Protein AF-A0A2T4WQA1-F1 (afdb_monomer)

Sequence (130 aa):
MDKKKLETLILVVGIVVVGAALALILLGGENPNSPLYTNITFAVGFLFYIIYNMMSTAGLQKEIKDLQNHVTALKEESARQKKEIESKTSELSTAQGEIGRLKQEGQKMLAENKKLSEELQSLKDSLTGK

Mean predicted aligned error: 10.62 Å

Secondary structure (DSSP, 8-state):
--HHHHHHHHHHHHHHHHHHHHHHHHH-TT-TTHHHHHHHHHHHHHHHHHHHHHHHHHHHHHHHHHHHHHHHHHHHHHHHHHHHHHHHHHHHHHHHHHHHHHHHHHHHHHHHHHHHHHHHHHHHHHHHT-

Structure (mmCIF, N/CA/C/O backbone):
data_AF-A0A2T4WQA1-F1
#
_entry.id   AF-A0A2T4WQA1-F1
#
loop_
_atom_site.group_PDB
_atom_site.id
_atom_site.type_symbol
_atom_site.label_atom_id
_atom_site.label_alt_id
_atom_site.label_comp_id
_atom_site.label_asym_id
_atom_site.label_entity_id
_atom_site.label_seq_id
_atom_site.pdbx_PDB_ins_code
_atom_site.Cartn_x
_atom_site.Cartn_y
_atom_site.Cartn_z
_atom_site.occupancy
_atom_site.B_iso_or_equiv
_atom_site.auth_seq_id
_atom_site.auth_comp_id
_atom_site.auth_asym_id
_atom_site.auth_atom_id
_atom_site.pdbx_PDB_model_num
ATOM 1 N N . MET A 1 1 ? 3.593 6.298 -23.464 1.00 56.88 1 MET A N 1
ATOM 2 C CA . MET A 1 1 ? 3.714 5.395 -24.630 1.00 56.88 1 MET A CA 1
ATOM 3 C C . MET A 1 1 ? 3.731 3.978 -24.087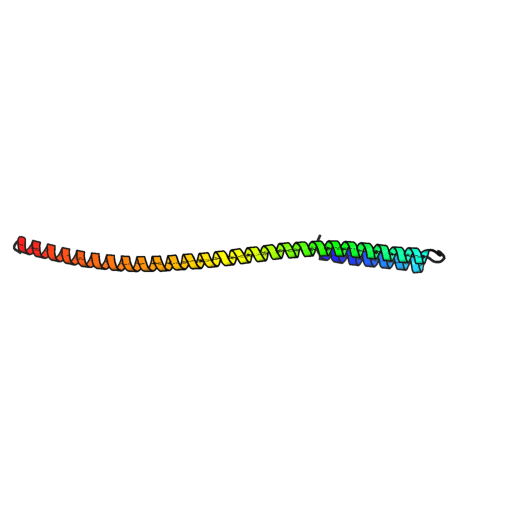 1.00 56.88 1 MET A C 1
ATOM 5 O O . MET A 1 1 ? 4.512 3.725 -23.181 1.00 56.88 1 MET A O 1
ATOM 9 N N . ASP A 1 2 ? 2.829 3.102 -24.533 1.00 71.44 2 ASP A N 1
ATOM 10 C CA . ASP A 1 2 ? 2.694 1.755 -23.956 1.00 71.44 2 ASP A CA 1
ATOM 11 C C . ASP A 1 2 ? 4.010 0.977 -24.071 1.00 71.44 2 ASP A C 1
ATOM 13 O O . ASP A 1 2 ? 4.612 0.957 -25.145 1.00 71.44 2 ASP A O 1
ATOM 17 N N . LYS A 1 3 ? 4.441 0.300 -22.998 1.00 69.75 3 LYS A N 1
ATOM 18 C CA . LYS A 1 3 ? 5.701 -0.470 -22.951 1.00 69.75 3 LYS A CA 1
ATOM 19 C C . LYS A 1 3 ? 5.853 -1.426 -24.146 1.00 69.75 3 LYS A C 1
ATOM 21 O O . LYS A 1 3 ? 6.927 -1.526 -24.725 1.00 69.75 3 LYS A O 1
ATOM 26 N N . LYS A 1 4 ? 4.742 -2.030 -24.585 1.00 77.44 4 LYS A N 1
ATOM 27 C CA . LYS A 1 4 ? 4.675 -2.899 -25.774 1.00 77.44 4 LYS A CA 1
ATOM 28 C C . LYS A 1 4 ? 4.930 -2.160 -27.094 1.00 77.44 4 LYS A C 1
ATOM 30 O O . LYS A 1 4 ? 5.582 -2.698 -27.983 1.00 77.44 4 LYS A O 1
ATOM 35 N N . LYS A 1 5 ? 4.439 -0.923 -27.233 1.00 79.75 5 LYS A N 1
ATOM 36 C CA . LYS A 1 5 ? 4.715 -0.071 -28.405 1.00 79.75 5 LYS A CA 1
ATOM 37 C C . LYS A 1 5 ? 6.182 0.361 -28.428 1.00 79.75 5 LYS A C 1
ATOM 39 O O . LYS A 1 5 ? 6.779 0.406 -29.495 1.00 79.75 5 LYS A O 1
ATOM 44 N N . LEU A 1 6 ? 6.748 0.625 -27.249 1.00 74.56 6 LEU A N 1
ATOM 45 C CA . LEU A 1 6 ? 8.163 0.939 -27.029 1.00 74.56 6 LEU A CA 1
ATOM 46 C C . LEU A 1 6 ? 9.072 -0.216 -27.504 1.00 74.56 6 LEU A C 1
ATOM 48 O O . LEU A 1 6 ? 9.970 -0.022 -28.318 1.00 74.56 6 LEU A O 1
ATOM 52 N N . GLU A 1 7 ? 8.777 -1.433 -27.049 1.00 77.50 7 GLU A N 1
ATOM 53 C CA . GLU A 1 7 ? 9.501 -2.656 -27.416 1.00 77.50 7 GLU A CA 1
ATOM 54 C C . GLU A 1 7 ? 9.404 -2.962 -28.918 1.00 77.50 7 GLU A C 1
ATOM 56 O O . GLU A 1 7 ? 10.412 -3.219 -29.576 1.00 77.50 7 GLU A O 1
ATOM 61 N N . THR A 1 8 ? 8.201 -2.833 -29.487 1.00 86.25 8 THR A N 1
ATOM 62 C CA . THR A 1 8 ? 7.971 -3.027 -30.928 1.00 86.25 8 THR A CA 1
ATOM 63 C C . THR A 1 8 ? 8.759 -2.016 -31.764 1.00 86.25 8 THR A C 1
ATOM 65 O O . THR A 1 8 ? 9.349 -2.384 -32.776 1.00 86.25 8 THR A O 1
ATOM 68 N N . LEU A 1 9 ? 8.813 -0.749 -31.337 1.00 82.38 9 LEU A N 1
ATOM 69 C CA . LEU A 1 9 ? 9.552 0.299 -32.041 1.00 82.38 9 LEU A CA 1
ATOM 70 C C . LEU A 1 9 ? 11.047 -0.033 -32.141 1.00 82.38 9 LEU A C 1
ATOM 72 O O . LEU A 1 9 ? 11.638 0.137 -33.202 1.00 82.38 9 LEU A O 1
ATOM 76 N N . ILE A 1 10 ? 11.656 -0.544 -31.071 1.00 81.69 10 ILE A N 1
ATOM 77 C CA . ILE A 1 10 ? 13.076 -0.932 -31.089 1.00 81.69 10 ILE A CA 1
ATOM 78 C C . ILE A 1 10 ? 13.351 -2.120 -31.956 1.00 81.69 10 ILE A C 1
ATOM 80 O O . ILE A 1 10 ? 14.363 -2.129 -32.651 1.00 81.69 10 ILE A O 1
ATOM 84 N N . LEU A 1 11 ? 12.460 -3.101 -31.928 1.00 85.56 11 LEU A N 1
ATOM 85 C CA . LEU A 1 11 ? 12.596 -4.255 -32.791 1.00 85.56 11 LEU A CA 1
ATOM 86 C C . LEU A 1 11 ? 12.599 -3.812 -34.263 1.00 85.56 11 LEU A C 1
ATOM 88 O O . LEU A 1 11 ? 13.471 -4.214 -35.027 1.00 85.56 11 LEU A O 1
ATOM 92 N N . VAL A 1 12 ? 11.694 -2.900 -34.634 1.00 88.50 12 VAL A N 1
ATOM 93 C CA . VAL A 1 12 ? 11.630 -2.317 -35.983 1.00 88.50 12 VAL A CA 1
ATOM 94 C C . VAL A 1 12 ? 12.890 -1.515 -36.313 1.00 88.50 12 VAL A C 1
ATOM 96 O O . VAL A 1 12 ? 13.477 -1.723 -37.372 1.00 88.50 12 VAL A O 1
ATOM 99 N N . VAL A 1 13 ? 13.351 -0.636 -35.418 1.00 86.69 13 VAL A N 1
ATOM 100 C CA . VAL A 1 13 ? 14.579 0.152 -35.632 1.00 86.69 13 VAL A CA 1
ATOM 101 C C . VAL A 1 13 ? 15.801 -0.759 -35.781 1.00 86.69 13 VAL A C 1
ATOM 103 O O . VAL A 1 13 ? 16.615 -0.539 -36.673 1.00 86.69 13 VAL A O 1
ATOM 106 N N . GLY A 1 14 ? 15.907 -1.814 -34.971 1.00 86.88 14 GLY A N 1
ATOM 107 C CA . GLY A 1 14 ? 16.973 -2.809 -35.073 1.00 86.88 14 GLY A CA 1
ATOM 108 C C . GLY A 1 14 ? 16.975 -3.520 -36.426 1.00 86.88 14 GLY A C 1
ATOM 109 O O . GLY A 1 14 ? 18.020 -3.615 -37.065 1.00 86.88 14 GLY A O 1
ATOM 110 N N . ILE A 1 15 ? 15.801 -3.940 -36.911 1.00 91.75 15 ILE A N 1
ATOM 111 C CA . ILE A 1 15 ? 15.651 -4.550 -38.242 1.00 91.75 15 ILE A CA 1
ATOM 112 C C . ILE A 1 15 ? 16.077 -3.571 -39.344 1.00 91.75 15 ILE A C 1
ATOM 114 O O . ILE A 1 15 ? 16.789 -3.965 -40.265 1.00 91.75 15 ILE A O 1
ATOM 118 N N . VAL A 1 16 ? 15.694 -2.294 -39.243 1.00 91.38 16 VAL A N 1
ATOM 119 C CA . VAL A 1 16 ? 16.070 -1.260 -40.222 1.00 91.38 16 VAL A CA 1
ATOM 120 C C . VAL A 1 16 ? 17.582 -1.023 -40.237 1.00 91.38 16 VAL A C 1
ATOM 122 O O . VAL A 1 16 ? 18.169 -0.965 -41.314 1.00 91.38 16 VAL A O 1
ATOM 125 N N . VAL A 1 17 ? 18.230 -0.932 -39.071 1.00 91.88 17 VAL A N 1
ATOM 126 C CA . VAL A 1 17 ? 19.691 -0.752 -38.968 1.00 91.88 17 VAL A CA 1
ATOM 127 C C . VAL A 1 17 ? 20.432 -1.942 -39.575 1.00 91.88 17 VAL A C 1
ATOM 129 O O . VAL A 1 17 ? 21.359 -1.750 -40.360 1.00 91.88 17 VAL A O 1
ATOM 132 N N . VAL A 1 18 ? 20.006 -3.167 -39.256 1.00 89.69 18 VAL A N 1
ATOM 133 C CA . VAL A 1 18 ? 20.605 -4.389 -39.813 1.00 89.69 18 VAL A CA 1
ATOM 134 C C . VAL A 1 18 ? 20.381 -4.462 -41.324 1.00 89.69 18 VAL A C 1
ATOM 136 O O . VAL A 1 18 ? 21.318 -4.752 -42.063 1.00 89.69 18 VAL A O 1
ATOM 139 N N . GLY A 1 19 ? 19.178 -4.141 -41.806 1.00 91.69 19 GLY A N 1
ATOM 140 C CA . GLY A 1 19 ? 18.866 -4.098 -43.235 1.00 91.69 19 GLY A CA 1
ATOM 141 C C . GLY A 1 19 ? 19.694 -3.060 -43.995 1.00 91.69 19 GLY A C 1
ATOM 142 O O . GLY A 1 19 ? 20.232 -3.368 -45.055 1.00 91.69 19 GLY A O 1
ATOM 143 N N . ALA A 1 20 ? 19.862 -1.859 -43.435 1.00 89.25 20 ALA A N 1
ATOM 144 C CA . ALA A 1 20 ? 20.700 -0.809 -44.012 1.00 89.25 20 ALA A CA 1
ATOM 145 C C . ALA A 1 20 ? 22.179 -1.219 -44.057 1.00 89.25 20 ALA A C 1
ATOM 147 O O . ALA A 1 20 ? 22.838 -1.037 -45.077 1.00 89.25 20 ALA A O 1
ATOM 148 N N . ALA A 1 21 ? 22.690 -1.831 -42.987 1.00 87.81 21 ALA A N 1
ATOM 149 C CA . ALA A 1 21 ? 24.055 -2.340 -42.951 1.00 87.81 21 ALA A CA 1
ATOM 150 C C . ALA A 1 21 ? 24.284 -3.466 -43.974 1.00 87.81 21 ALA A C 1
ATOM 152 O O . ALA A 1 21 ? 25.282 -3.455 -44.691 1.00 87.81 21 ALA A O 1
ATOM 153 N N . LEU A 1 22 ? 23.343 -4.407 -44.100 1.00 88.12 22 LEU A N 1
ATOM 154 C CA . LEU A 1 22 ? 23.403 -5.463 -45.114 1.00 88.12 22 LEU A CA 1
ATOM 155 C C . LEU A 1 22 ? 23.318 -4.899 -46.535 1.00 88.12 22 LEU A C 1
ATOM 157 O O . LEU A 1 22 ? 24.040 -5.367 -47.410 1.00 88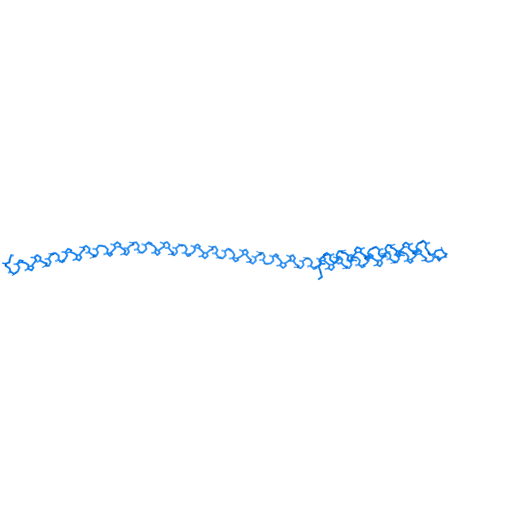.12 22 LEU A O 1
ATOM 161 N N . ALA A 1 23 ? 22.489 -3.879 -46.771 1.00 87.88 23 ALA A N 1
ATOM 162 C CA . ALA A 1 23 ? 22.422 -3.196 -48.059 1.00 87.88 23 ALA A CA 1
ATOM 163 C C . ALA A 1 23 ? 23.754 -2.516 -48.405 1.00 87.88 23 ALA A C 1
ATOM 165 O O . ALA A 1 23 ? 24.217 -2.631 -49.535 1.00 87.88 23 ALA A O 1
ATOM 166 N N . LEU A 1 24 ? 24.414 -1.873 -47.438 1.00 86.50 24 LEU A N 1
ATOM 167 C CA . LEU A 1 24 ? 25.740 -1.284 -47.643 1.00 86.50 24 LEU A CA 1
ATOM 168 C C . LEU A 1 24 ? 26.798 -2.351 -47.964 1.00 86.50 24 LEU A C 1
ATOM 170 O O . LEU A 1 24 ? 27.595 -2.156 -48.880 1.00 86.50 24 LEU A O 1
ATOM 174 N N . ILE A 1 25 ? 26.768 -3.502 -47.285 1.00 84.75 25 ILE A N 1
ATOM 175 C CA . ILE A 1 25 ? 27.699 -4.612 -47.546 1.00 84.75 25 ILE A CA 1
ATOM 176 C C . ILE A 1 25 ? 27.447 -5.256 -48.920 1.00 84.75 25 ILE A C 1
ATOM 178 O O . ILE A 1 25 ? 28.393 -5.496 -49.662 1.00 84.75 25 ILE A O 1
ATOM 182 N N . LEU A 1 26 ? 26.190 -5.557 -49.261 1.00 84.62 26 LEU A N 1
ATOM 183 C CA . LEU A 1 26 ? 25.840 -6.371 -50.434 1.00 84.62 26 LEU A CA 1
ATOM 184 C C . LEU A 1 26 ? 25.656 -5.554 -51.719 1.00 84.62 26 LEU A C 1
ATOM 186 O O . LEU A 1 26 ? 25.921 -6.062 -52.804 1.00 84.62 26 LEU A O 1
ATOM 190 N N . LEU A 1 27 ? 25.197 -4.304 -51.611 1.00 82.56 27 LEU A N 1
ATOM 191 C CA . LEU A 1 27 ? 24.948 -3.409 -52.750 1.00 82.56 27 LEU A CA 1
ATOM 192 C C . LEU A 1 27 ? 26.016 -2.313 -52.880 1.00 82.56 27 LEU A C 1
ATOM 194 O O . LEU A 1 27 ? 26.040 -1.603 -53.881 1.00 82.56 27 LEU A O 1
ATOM 198 N N . GLY A 1 28 ? 26.908 -2.171 -51.892 1.00 71.38 28 GLY A N 1
ATOM 199 C CA . GLY A 1 28 ? 27.979 -1.169 -51.897 1.00 71.38 28 GLY A CA 1
ATOM 200 C C . GLY A 1 28 ? 29.114 -1.437 -52.889 1.00 71.38 28 GLY A C 1
ATOM 201 O O . GLY A 1 28 ? 29.928 -0.539 -53.107 1.00 71.38 28 GLY A O 1
ATOM 202 N N . GLY A 1 29 ? 29.148 -2.629 -53.499 1.00 71.69 29 GLY A N 1
ATOM 203 C CA . GLY A 1 29 ? 29.952 -2.976 -54.676 1.00 71.69 29 GLY A CA 1
ATOM 204 C C . GLY A 1 29 ? 31.423 -2.558 -54.595 1.00 71.69 29 GLY A C 1
ATOM 205 O O . GLY A 1 29 ? 32.227 -3.210 -53.936 1.00 71.69 29 GLY A O 1
ATOM 206 N N . GLU A 1 30 ? 31.765 -1.478 -55.301 1.00 71.44 30 GLU A N 1
ATOM 207 C CA . GLU A 1 30 ? 33.135 -0.991 -55.520 1.00 71.44 30 GLU A CA 1
ATOM 208 C C . GLU A 1 30 ? 33.527 0.193 -54.620 1.00 71.44 30 GLU A C 1
ATOM 210 O O . GLU A 1 30 ? 34.631 0.721 -54.742 1.00 71.44 30 GLU A O 1
ATOM 215 N N . ASN A 1 31 ? 32.646 0.650 -53.721 1.00 79.56 31 ASN A N 1
ATOM 216 C CA . ASN A 1 31 ? 32.943 1.798 -52.866 1.00 79.56 31 ASN A CA 1
ATOM 217 C C . ASN A 1 31 ? 33.917 1.395 -51.738 1.00 79.56 31 ASN A C 1
ATOM 219 O O . ASN A 1 31 ? 33.501 0.698 -50.804 1.00 79.56 31 ASN A O 1
ATOM 223 N N . PRO A 1 32 ? 35.181 1.869 -51.741 1.00 79.25 32 PRO A N 1
ATOM 224 C CA . PRO A 1 32 ? 36.181 1.476 -50.744 1.00 79.25 32 PRO 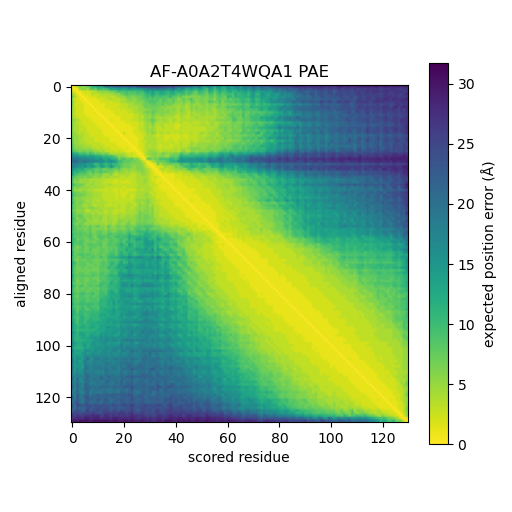A CA 1
ATOM 225 C C . PRO A 1 32 ? 35.808 1.916 -49.320 1.00 79.25 32 PRO A C 1
ATOM 227 O O . PRO A 1 32 ? 36.296 1.349 -48.346 1.00 79.25 32 PRO A O 1
ATOM 230 N N . ASN A 1 33 ? 34.902 2.890 -49.186 1.00 84.56 33 ASN A N 1
ATOM 231 C CA . ASN A 1 33 ? 34.417 3.377 -47.898 1.00 84.56 33 ASN A CA 1
ATOM 232 C C . ASN A 1 33 ? 33.192 2.604 -47.373 1.00 84.56 33 ASN A C 1
ATOM 234 O O . ASN A 1 33 ? 32.741 2.878 -46.261 1.00 84.56 33 ASN A O 1
ATOM 238 N N . SER A 1 34 ? 32.643 1.639 -48.124 1.00 81.94 34 SER A N 1
ATOM 239 C CA . SER A 1 34 ? 31.467 0.858 -47.702 1.00 81.94 34 SER A CA 1
ATOM 240 C C . SER A 1 34 ? 31.633 0.169 -46.330 1.00 81.94 34 SER A C 1
ATOM 242 O O . SER A 1 34 ? 30.732 0.295 -45.489 1.00 81.94 34 SER A O 1
ATOM 244 N N . PRO A 1 35 ? 32.784 -0.461 -46.006 1.00 85.56 35 PRO A N 1
ATOM 245 C CA . PRO A 1 35 ? 33.008 -1.022 -44.670 1.00 85.56 35 PRO A CA 1
ATOM 246 C C . PRO A 1 35 ? 32.960 0.040 -43.561 1.00 85.56 35 PRO A C 1
ATOM 248 O O . PRO A 1 35 ? 32.433 -0.200 -42.475 1.00 85.56 35 PRO A O 1
ATOM 251 N N . LEU A 1 36 ? 33.461 1.244 -43.850 1.00 87.38 36 LEU A N 1
ATOM 252 C CA . LEU A 1 36 ? 33.460 2.381 -42.930 1.00 87.38 36 LEU A CA 1
ATOM 253 C C . LEU A 1 36 ? 32.028 2.862 -42.655 1.00 87.38 36 LEU A C 1
ATOM 255 O O . LEU A 1 36 ? 31.633 2.987 -41.496 1.00 87.38 36 LEU A O 1
ATOM 259 N N . TYR A 1 37 ? 31.219 3.052 -43.701 1.00 87.38 37 TYR A N 1
ATOM 260 C CA . TYR A 1 37 ? 29.811 3.446 -43.565 1.00 87.38 37 TYR A CA 1
ATOM 261 C C . TYR A 1 37 ? 28.961 2.384 -42.865 1.00 87.38 37 TYR A C 1
ATOM 263 O O . TYR A 1 37 ? 28.076 2.722 -42.079 1.00 87.38 37 TYR A O 1
ATOM 271 N N . THR A 1 38 ? 29.251 1.106 -43.097 1.00 87.69 38 THR A N 1
ATOM 272 C CA . THR A 1 38 ? 28.583 -0.011 -42.419 1.00 87.69 38 THR A CA 1
ATOM 273 C C . THR A 1 38 ? 28.860 0.014 -40.915 1.00 87.69 38 THR A C 1
ATOM 275 O O . THR A 1 38 ? 27.930 -0.047 -40.109 1.00 87.69 38 THR A O 1
ATOM 278 N N . ASN A 1 39 ? 30.124 0.189 -40.519 1.00 89.06 39 ASN A N 1
ATOM 279 C CA . ASN A 1 39 ? 30.504 0.296 -39.109 1.00 89.06 39 ASN A CA 1
ATOM 280 C C . ASN A 1 39 ? 29.891 1.528 -38.437 1.00 89.06 39 ASN A C 1
ATOM 282 O O . ASN A 1 39 ? 29.398 1.429 -37.315 1.00 89.06 39 ASN A O 1
ATOM 286 N N . ILE A 1 40 ? 29.862 2.672 -39.129 1.00 90.25 40 ILE A N 1
ATOM 287 C CA . ILE A 1 40 ? 29.188 3.882 -38.640 1.00 90.25 40 ILE A CA 1
ATOM 288 C C . ILE A 1 40 ? 27.686 3.623 -38.463 1.00 90.25 40 ILE A C 1
ATOM 290 O O . ILE A 1 40 ? 27.122 3.995 -37.439 1.00 90.25 40 ILE A O 1
ATOM 294 N N . THR A 1 41 ? 27.045 2.940 -39.413 1.00 89.69 41 THR A N 1
ATOM 295 C CA . THR A 1 41 ? 25.613 2.605 -39.350 1.00 89.69 41 THR A CA 1
ATOM 296 C C . THR A 1 41 ? 25.299 1.738 -38.132 1.00 89.69 41 THR A C 1
ATOM 298 O O . THR A 1 41 ? 24.378 2.052 -37.374 1.00 89.69 41 THR A O 1
ATOM 301 N N . PHE A 1 42 ? 26.101 0.699 -37.877 1.00 88.62 42 PHE A N 1
ATOM 302 C CA . PHE A 1 42 ? 25.964 -0.105 -36.664 1.00 88.62 42 PHE A CA 1
ATOM 303 C C . PHE A 1 42 ? 26.229 0.710 -35.396 1.00 88.62 42 PHE A C 1
ATOM 305 O O . PHE A 1 42 ? 25.442 0.627 -34.456 1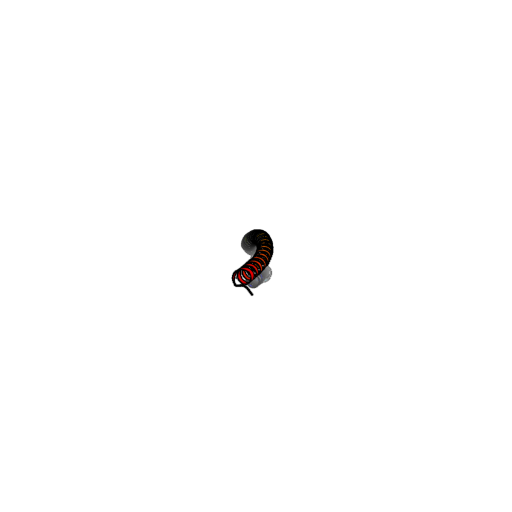.00 88.62 42 PHE A O 1
ATOM 312 N N . ALA A 1 43 ? 27.287 1.523 -35.362 1.00 90.88 43 ALA A N 1
ATOM 313 C CA . ALA A 1 43 ? 27.632 2.336 -34.196 1.00 90.88 43 ALA A CA 1
ATOM 314 C C . ALA A 1 43 ? 26.521 3.334 -33.833 1.00 90.88 43 ALA A C 1
ATOM 316 O O . ALA A 1 43 ? 26.149 3.452 -32.666 1.00 90.88 43 ALA A O 1
ATOM 317 N N . VAL A 1 44 ? 25.941 4.006 -34.830 1.00 89.31 44 VAL A N 1
ATOM 318 C CA . VAL A 1 44 ? 24.809 4.922 -34.641 1.00 89.31 44 VAL A CA 1
ATOM 319 C C . VAL A 1 44 ? 23.570 4.160 -34.168 1.00 89.31 44 VAL A C 1
ATOM 321 O O . VAL A 1 44 ? 22.920 4.587 -33.214 1.00 89.31 44 VAL A O 1
ATOM 324 N N . GLY A 1 45 ? 23.268 3.002 -34.762 1.00 88.31 45 GLY A N 1
ATOM 325 C CA . GLY A 1 45 ? 22.163 2.151 -34.315 1.00 88.31 45 GLY A CA 1
ATOM 326 C C . GLY A 1 45 ? 22.308 1.698 -32.857 1.00 88.31 45 GLY A C 1
ATOM 327 O O . GLY A 1 45 ? 21.364 1.815 -32.072 1.00 88.31 45 GLY A O 1
ATOM 328 N N . PHE A 1 46 ? 23.507 1.261 -32.463 1.00 88.94 46 PHE A N 1
ATOM 329 C CA . PHE A 1 46 ? 23.817 0.911 -31.075 1.00 88.94 46 PHE A CA 1
ATOM 330 C C . PHE A 1 46 ? 23.706 2.110 -30.131 1.00 88.94 46 PHE A C 1
ATOM 332 O O . PHE A 1 46 ? 23.189 1.963 -29.024 1.00 88.94 46 PHE A O 1
ATOM 339 N N . LEU A 1 47 ? 24.133 3.300 -30.556 1.00 90.00 47 LEU A N 1
ATOM 340 C CA . LEU A 1 47 ? 24.017 4.513 -29.750 1.00 90.00 47 LEU A CA 1
ATOM 341 C C . LEU A 1 47 ? 22.550 4.847 -29.440 1.00 90.00 47 LEU A C 1
ATOM 343 O O . LEU A 1 47 ? 22.208 5.075 -28.279 1.00 90.00 47 LEU A O 1
ATOM 347 N N . PHE A 1 48 ? 21.669 4.813 -30.444 1.00 86.00 48 PHE A N 1
ATOM 348 C CA . PHE A 1 48 ? 20.232 5.021 -30.234 1.00 86.00 48 PHE A CA 1
ATOM 349 C C . PHE A 1 48 ? 19.626 3.962 -29.310 1.00 86.00 48 PHE A C 1
ATOM 351 O O . PHE A 1 48 ? 18.836 4.299 -28.426 1.00 86.00 48 PHE A O 1
ATOM 358 N N . TYR A 1 49 ? 20.035 2.700 -29.460 1.00 86.56 49 TYR A N 1
ATOM 359 C CA . TYR A 1 49 ? 19.610 1.618 -28.576 1.00 86.56 49 TYR A CA 1
ATOM 360 C C . TYR A 1 49 ? 20.034 1.850 -27.115 1.00 86.56 49 TYR A C 1
ATOM 362 O O . TYR A 1 49 ? 19.230 1.655 -26.200 1.00 86.56 49 TYR A O 1
ATOM 370 N N . ILE A 1 50 ? 21.268 2.304 -26.873 1.00 87.94 50 ILE A N 1
ATOM 371 C CA . ILE A 1 50 ? 21.772 2.605 -25.524 1.00 87.94 50 ILE A CA 1
ATOM 372 C C . ILE A 1 50 ? 21.017 3.786 -24.909 1.00 87.94 50 ILE A C 1
ATOM 374 O O . ILE A 1 50 ? 20.539 3.675 -23.780 1.00 87.94 50 ILE A O 1
ATOM 378 N N . ILE A 1 51 ? 20.881 4.898 -25.640 1.00 85.75 51 ILE A N 1
ATOM 379 C CA . ILE A 1 51 ? 20.178 6.100 -25.159 1.00 85.75 51 ILE A CA 1
ATOM 380 C C . ILE A 1 51 ? 18.741 5.753 -24.785 1.00 85.75 51 ILE A C 1
ATOM 382 O O . ILE A 1 51 ? 18.263 6.119 -23.710 1.00 85.75 51 ILE A O 1
ATOM 386 N N . TYR A 1 52 ? 18.063 5.003 -25.650 1.00 83.81 52 TYR A N 1
ATOM 387 C CA . TYR A 1 52 ? 16.724 4.539 -25.356 1.00 83.81 52 TYR A CA 1
ATOM 388 C C . TYR A 1 52 ? 16.690 3.685 -24.086 1.00 83.81 52 TYR A C 1
ATOM 390 O O . TYR A 1 52 ? 15.858 3.930 -23.212 1.00 83.81 52 TYR A O 1
ATOM 398 N N . ASN A 1 53 ? 17.566 2.681 -23.970 1.00 85.00 53 ASN A N 1
ATOM 399 C CA . ASN A 1 53 ? 17.552 1.777 -22.820 1.00 85.00 53 ASN A CA 1
ATOM 400 C C . ASN A 1 53 ? 17.809 2.532 -21.525 1.00 85.00 53 ASN A C 1
ATOM 402 O O . ASN A 1 53 ? 17.169 2.250 -20.515 1.00 85.00 53 ASN A O 1
ATOM 406 N N . MET A 1 54 ? 18.694 3.524 -21.565 1.00 84.56 54 MET A N 1
ATOM 407 C CA . MET A 1 54 ? 18.957 4.408 -20.441 1.00 84.56 54 MET A CA 1
ATOM 408 C C . MET A 1 54 ? 17.704 5.201 -20.054 1.00 84.56 54 MET A C 1
ATOM 410 O O . MET A 1 54 ? 17.329 5.214 -18.884 1.00 84.56 54 MET A O 1
ATOM 414 N N . MET A 1 55 ? 17.007 5.793 -21.027 1.00 81.56 55 MET A N 1
ATOM 415 C CA . MET A 1 55 ? 15.777 6.551 -20.784 1.00 81.56 55 MET A CA 1
ATOM 416 C C . MET A 1 55 ? 14.637 5.663 -20.262 1.00 81.56 55 MET A C 1
ATOM 418 O O . MET A 1 55 ? 13.951 6.028 -19.308 1.00 81.56 55 MET A O 1
ATOM 422 N N . SER A 1 56 ? 14.458 4.476 -20.844 1.00 84.06 56 SER A N 1
ATOM 423 C CA . SER A 1 56 ? 13.459 3.499 -20.405 1.00 84.06 56 SER A CA 1
ATOM 424 C C . SER A 1 56 ? 13.757 2.996 -18.991 1.00 84.06 56 SER A C 1
ATOM 426 O O . SER A 1 56 ? 12.864 2.973 -18.146 1.00 84.06 56 SER A O 1
ATOM 428 N N . THR A 1 57 ? 15.020 2.675 -18.701 1.00 86.06 57 THR A N 1
ATOM 429 C CA . THR A 1 57 ? 15.461 2.242 -17.369 1.00 86.06 57 THR A CA 1
ATOM 430 C C . THR A 1 57 ? 15.266 3.346 -16.336 1.00 86.06 57 THR A C 1
ATOM 432 O O . THR A 1 57 ? 14.753 3.071 -15.256 1.00 86.06 57 THR A O 1
ATOM 435 N N . ALA A 1 58 ? 15.600 4.598 -16.660 1.00 85.12 58 ALA A N 1
ATOM 436 C CA . ALA A 1 58 ? 15.387 5.734 -15.766 1.00 85.12 58 ALA A CA 1
ATOM 437 C C . ALA A 1 58 ? 13.895 5.958 -15.460 1.00 85.12 58 ALA A C 1
ATOM 439 O O . ALA A 1 58 ? 13.526 6.184 -14.307 1.00 85.12 58 ALA A O 1
ATOM 440 N N . GLY A 1 59 ? 13.027 5.842 -16.472 1.00 85.19 59 GLY A N 1
ATOM 441 C CA . GLY A 1 59 ? 11.575 5.904 -16.289 1.00 85.19 59 GLY A CA 1
ATOM 442 C C . GLY A 1 59 ? 11.059 4.795 -15.371 1.00 85.19 59 GLY A C 1
ATOM 443 O O . GLY A 1 59 ? 10.353 5.074 -14.405 1.00 85.19 59 GLY A O 1
ATOM 444 N N . LEU A 1 60 ? 11.493 3.553 -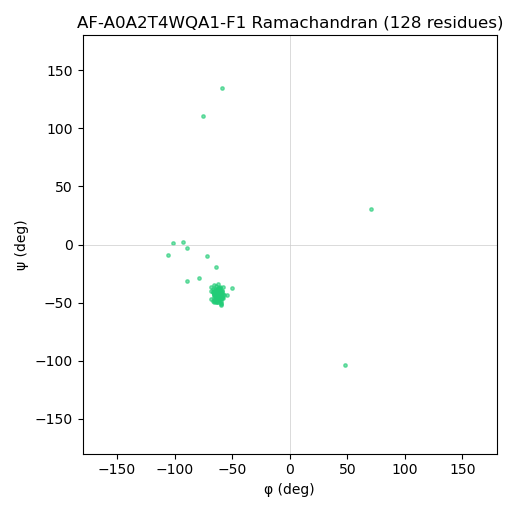15.607 1.00 86.06 60 LEU A N 1
ATOM 445 C CA . LEU A 1 60 ? 11.135 2.405 -14.771 1.00 86.06 60 LEU A CA 1
ATOM 446 C C . LEU A 1 60 ? 11.644 2.551 -13.332 1.00 86.06 60 LEU A C 1
ATOM 448 O O . LEU A 1 60 ? 10.920 2.240 -12.395 1.00 86.06 60 LEU A O 1
ATOM 452 N N . GLN A 1 61 ? 12.864 3.050 -13.131 1.00 89.69 61 GLN A N 1
ATOM 453 C CA . GLN A 1 61 ? 13.403 3.310 -11.793 1.00 89.69 61 GLN A CA 1
ATOM 454 C C . GLN A 1 61 ? 12.580 4.357 -11.041 1.00 89.69 61 GLN A C 1
ATOM 456 O O . GLN A 1 61 ? 12.342 4.202 -9.843 1.00 89.69 61 GLN A O 1
ATOM 461 N N . LYS A 1 62 ? 12.115 5.401 -11.738 1.00 92.62 62 LYS A N 1
ATOM 462 C CA . LYS A 1 62 ? 11.218 6.399 -11.155 1.00 92.62 62 LYS A CA 1
ATOM 463 C C . LYS A 1 62 ? 9.883 5.775 -10.751 1.00 92.62 62 LYS A C 1
ATOM 465 O O . LYS A 1 62 ? 9.480 5.941 -9.606 1.00 92.62 62 LYS A O 1
ATOM 470 N N . GLU A 1 63 ? 9.248 5.014 -11.642 1.00 91.25 63 GLU A N 1
ATOM 471 C CA . GLU A 1 63 ? 7.992 4.311 -11.339 1.00 91.25 63 GLU A CA 1
ATOM 472 C C . GLU A 1 63 ? 8.148 3.344 -10.157 1.00 91.25 63 GLU A C 1
ATOM 474 O O . GLU A 1 63 ? 7.299 3.318 -9.270 1.00 91.25 63 GLU A O 1
ATOM 479 N N . ILE A 1 64 ? 9.254 2.592 -10.095 1.00 92.56 64 ILE A N 1
ATOM 480 C CA . ILE A 1 64 ? 9.565 1.702 -8.968 1.00 92.56 64 ILE A CA 1
ATOM 481 C C . ILE A 1 64 ? 9.668 2.497 -7.666 1.00 92.56 64 ILE A C 1
ATOM 483 O O . ILE A 1 64 ? 9.094 2.086 -6.659 1.00 92.56 64 ILE A O 1
ATOM 487 N N . LYS A 1 65 ? 10.375 3.631 -7.675 1.00 95.06 65 LYS A N 1
ATOM 488 C CA . LYS A 1 65 ? 10.536 4.477 -6.489 1.00 95.06 65 LYS A CA 1
ATOM 489 C C . LYS A 1 65 ? 9.201 5.065 -6.029 1.00 95.06 65 LYS A C 1
ATOM 491 O O . LYS A 1 65 ? 8.897 5.025 -4.839 1.00 95.06 65 LYS A O 1
ATOM 496 N N . ASP A 1 66 ? 8.395 5.569 -6.957 1.00 95.69 66 ASP A N 1
ATOM 497 C CA . ASP A 1 66 ? 7.070 6.116 -6.651 1.00 95.69 66 ASP A CA 1
ATOM 498 C C . ASP A 1 66 ? 6.154 5.024 -6.073 1.00 95.69 66 ASP A C 1
ATOM 500 O O . ASP A 1 66 ? 5.491 5.236 -5.054 1.00 95.69 66 ASP A O 1
ATOM 504 N N . LEU A 1 67 ? 6.196 3.814 -6.640 1.00 96.06 67 LEU A N 1
ATOM 505 C CA . LEU A 1 67 ? 5.435 2.673 -6.138 1.00 96.06 67 LEU A CA 1
ATOM 506 C C . LEU A 1 67 ? 5.913 2.221 -4.749 1.00 96.06 67 LEU A C 1
ATOM 508 O O . LEU A 1 67 ? 5.091 1.927 -3.884 1.00 96.06 67 LEU A O 1
ATOM 512 N N . GLN A 1 68 ? 7.223 2.213 -4.494 1.00 95.88 68 GLN A N 1
ATOM 513 C CA . GLN A 1 68 ? 7.787 1.929 -3.168 1.00 95.88 68 GLN A CA 1
ATOM 514 C C . GLN A 1 68 ? 7.340 2.955 -2.120 1.00 95.88 68 GLN A C 1
ATOM 516 O O . GLN A 1 68 ? 7.000 2.575 -0.995 1.00 95.88 68 GLN A O 1
ATOM 521 N N . ASN A 1 69 ? 7.290 4.238 -2.486 1.00 97.12 69 ASN A N 1
ATOM 522 C CA . ASN A 1 69 ? 6.787 5.292 -1.607 1.00 97.12 69 ASN A CA 1
ATOM 523 C C . ASN A 1 69 ? 5.303 5.078 -1.283 1.00 97.12 69 ASN A C 1
ATOM 525 O O . ASN A 1 69 ? 4.920 5.135 -0.117 1.00 97.12 69 ASN A O 1
ATOM 529 N N . HIS A 1 70 ? 4.480 4.758 -2.288 1.00 97.25 70 HIS A N 1
ATOM 530 C CA . HIS A 1 70 ? 3.064 4.432 -2.087 1.00 97.25 70 HIS A CA 1
ATOM 531 C C . HIS A 1 70 ? 2.872 3.212 -1.179 1.00 97.25 70 HIS A C 1
ATOM 533 O O . HIS A 1 70 ? 2.055 3.249 -0.261 1.00 97.25 70 HIS A O 1
ATOM 539 N N . VAL A 1 71 ? 3.642 2.141 -1.390 1.00 97.19 71 VAL A N 1
ATOM 540 C CA . VAL A 1 71 ? 3.592 0.940 -0.541 1.00 97.19 71 VAL A CA 1
ATOM 541 C C . VAL A 1 71 ? 3.973 1.268 0.903 1.00 97.19 71 VAL A C 1
ATOM 543 O O . VAL A 1 71 ? 3.334 0.779 1.834 1.00 97.19 71 VAL A O 1
ATOM 546 N N . THR A 1 72 ? 4.986 2.111 1.100 1.00 97.62 72 THR A N 1
ATOM 547 C CA . THR A 1 72 ? 5.416 2.540 2.436 1.00 97.62 72 THR A CA 1
ATOM 548 C C . THR A 1 72 ? 4.324 3.355 3.128 1.00 97.62 72 THR A C 1
ATOM 550 O O . THR A 1 72 ? 3.948 3.023 4.250 1.00 97.62 72 THR A O 1
ATOM 553 N N . ALA A 1 73 ? 3.742 4.337 2.434 1.00 97.62 73 ALA A N 1
ATOM 554 C CA . ALA A 1 73 ? 2.652 5.155 2.962 1.00 97.62 73 ALA A CA 1
ATOM 555 C C . ALA A 1 73 ? 1.421 4.311 3.338 1.00 97.62 73 ALA A C 1
ATOM 557 O O . ALA A 1 73 ? 0.884 4.452 4.434 1.00 97.62 73 ALA A O 1
ATOM 558 N N . LEU A 1 74 ? 1.021 3.366 2.480 1.00 97.88 74 LEU A N 1
ATOM 559 C CA . LEU A 1 74 ? -0.087 2.448 2.772 1.00 97.88 74 LEU A CA 1
ATOM 560 C C . LEU A 1 74 ? 0.197 1.563 3.990 1.00 97.88 74 LEU A C 1
ATOM 562 O O . LEU A 1 74 ? -0.701 1.282 4.783 1.00 97.88 74 LEU A O 1
ATOM 566 N N . LYS A 1 75 ? 1.446 1.121 4.165 1.00 97.56 75 LYS A N 1
ATOM 567 C CA . LYS A 1 75 ? 1.845 0.322 5.328 1.00 97.56 75 LYS A CA 1
ATOM 568 C C . LYS A 1 75 ? 1.761 1.133 6.623 1.00 97.56 75 LYS A C 1
ATOM 570 O O . LYS A 1 75 ? 1.304 0.608 7.638 1.00 97.56 75 LYS A O 1
ATOM 575 N N . GLU A 1 76 ? 2.175 2.396 6.590 1.00 97.88 76 GLU A N 1
ATOM 576 C CA . GLU A 1 76 ? 2.056 3.316 7.725 1.00 97.88 76 GLU A CA 1
ATOM 577 C C . GLU A 1 76 ? 0.591 3.614 8.063 1.00 97.88 76 GLU A C 1
ATOM 579 O O . GLU A 1 76 ? 0.197 3.529 9.229 1.00 97.88 76 GLU A O 1
ATOM 584 N N . GLU A 1 77 ? -0.237 3.884 7.052 1.00 98.00 77 GLU A N 1
ATOM 585 C CA . GLU A 1 77 ? -1.671 4.108 7.230 1.00 98.00 77 GLU A CA 1
ATOM 586 C C . GLU A 1 77 ? -2.368 2.873 7.812 1.00 98.00 77 GLU A C 1
ATOM 588 O O . GLU A 1 77 ? -3.112 2.984 8.787 1.00 98.00 77 GLU A O 1
ATOM 593 N N . SER A 1 78 ? -2.061 1.681 7.295 1.00 97.12 78 SER A N 1
ATOM 594 C CA . SER A 1 78 ? -2.589 0.419 7.818 1.00 97.12 78 SER A CA 1
ATOM 595 C C . SER A 1 78 ? -2.208 0.201 9.289 1.00 97.12 78 SER A C 1
ATOM 597 O O . SER A 1 78 ? -3.052 -0.171 10.108 1.00 97.12 78 SER A O 1
ATOM 599 N N . ALA A 1 79 ? -0.958 0.493 9.664 1.00 97.75 79 ALA A N 1
ATOM 600 C CA . ALA A 1 79 ? -0.512 0.403 11.052 1.00 97.75 79 ALA A CA 1
ATOM 601 C C . ALA A 1 79 ? -1.235 1.411 11.962 1.00 97.75 79 ALA A C 1
ATOM 603 O O . ALA A 1 79 ? -1.587 1.079 13.097 1.00 97.75 79 ALA A O 1
ATOM 604 N N . ARG A 1 80 ? -1.485 2.630 11.470 1.00 98.06 80 ARG A N 1
ATOM 605 C CA . ARG A 1 80 ? -2.243 3.656 12.197 1.00 98.06 80 ARG A CA 1
ATOM 606 C C . ARG A 1 80 ? -3.695 3.231 12.413 1.00 98.06 80 ARG A C 1
ATOM 608 O O . ARG A 1 80 ? -4.169 3.290 13.544 1.00 98.06 80 ARG A O 1
ATOM 615 N N . GLN A 1 81 ? -4.367 2.759 11.365 1.00 98.19 81 GLN A N 1
ATOM 616 C CA . GLN A 1 81 ? -5.747 2.275 11.451 1.00 98.19 81 GLN A CA 1
ATOM 617 C C . GLN A 1 81 ? -5.868 1.095 12.417 1.00 98.19 81 GLN A C 1
ATOM 619 O O . GLN A 1 81 ? -6.800 1.045 13.215 1.00 98.19 81 GLN A O 1
ATOM 624 N N . LYS A 1 82 ? -4.894 0.177 12.420 1.00 98.00 82 LYS A N 1
ATOM 625 C CA . LYS A 1 82 ? -4.869 -0.932 13.379 1.00 98.00 82 LYS A CA 1
ATOM 626 C C . LYS A 1 82 ? -4.831 -0.441 14.831 1.00 98.00 82 LYS A C 1
ATOM 628 O O . LYS A 1 82 ? -5.625 -0.909 15.643 1.00 98.00 82 LYS A O 1
ATOM 633 N N . LYS A 1 83 ? -3.969 0.532 15.149 1.00 97.81 83 LYS A N 1
ATOM 634 C CA . LYS A 1 83 ? -3.921 1.139 16.494 1.00 97.81 83 LYS A CA 1
ATOM 635 C C . LYS A 1 83 ? -5.228 1.840 16.863 1.00 97.81 83 LYS A C 1
ATOM 637 O O . LYS A 1 83 ? -5.660 1.767 18.009 1.00 97.81 83 LYS A O 1
ATOM 642 N N . GLU A 1 84 ? -5.861 2.516 15.909 1.00 98.19 84 GLU A N 1
ATOM 643 C CA . GLU A 1 84 ? -7.148 3.175 16.145 1.00 98.19 84 GLU A CA 1
ATOM 644 C C . GLU A 1 84 ? -8.257 2.158 16.454 1.00 98.19 84 GLU A C 1
ATOM 646 O O . GLU A 1 84 ? -9.032 2.358 17.389 1.00 98.19 84 GLU A O 1
ATOM 651 N N . ILE A 1 85 ? -8.294 1.038 15.728 1.00 97.88 85 ILE A N 1
ATOM 652 C CA . ILE A 1 85 ? -9.221 -0.068 15.997 1.00 97.88 85 ILE A CA 1
ATOM 653 C C . ILE A 1 85 ? -8.984 -0.645 17.397 1.00 97.88 85 ILE A C 1
ATOM 655 O O . ILE A 1 85 ? -9.946 -0.863 18.134 1.00 97.88 85 ILE A O 1
ATOM 659 N N . GLU A 1 86 ? -7.727 -0.867 17.787 1.00 97.69 86 GLU A N 1
ATOM 660 C CA . GLU A 1 86 ? -7.375 -1.347 19.130 1.00 97.69 86 GLU A CA 1
ATOM 661 C C . GLU A 1 86 ? -7.849 -0.369 20.225 1.00 97.69 86 GLU A C 1
ATOM 663 O O . GLU A 1 86 ? -8.485 -0.802 21.189 1.00 97.69 86 GLU A O 1
ATOM 668 N N . SER A 1 87 ? -7.644 0.945 20.048 1.00 98.00 87 SER A N 1
ATOM 669 C CA . SER A 1 87 ? -8.139 1.978 20.980 1.00 98.00 87 SER A CA 1
ATOM 670 C C . SER A 1 87 ? -9.661 1.948 21.106 1.00 98.00 87 SER A C 1
ATOM 672 O O . SER A 1 87 ? -10.194 1.816 22.208 1.00 98.00 87 SER A O 1
ATOM 674 N N . LYS A 1 88 ? -10.374 1.988 19.973 1.00 97.88 88 LYS A N 1
ATOM 675 C CA . LYS A 1 88 ? -11.844 1.972 19.950 1.00 97.88 88 LYS A CA 1
ATOM 676 C C . LYS A 1 88 ? -12.418 0.690 20.545 1.00 97.88 88 LYS A C 1
ATOM 678 O O . LYS A 1 88 ? -13.460 0.726 21.190 1.00 97.88 88 LYS A O 1
ATOM 683 N N . THR A 1 89 ? -11.740 -0.440 20.360 1.00 98.00 89 THR A N 1
ATOM 684 C CA . THR A 1 89 ? -12.140 -1.719 20.963 1.00 98.00 89 THR A CA 1
ATOM 685 C C . THR A 1 89 ? -12.024 -1.666 22.489 1.00 98.00 89 THR A C 1
ATOM 687 O O . THR A 1 89 ? -12.934 -2.109 23.190 1.00 98.00 89 THR A O 1
ATOM 690 N N . SER A 1 90 ? -10.947 -1.075 23.013 1.00 97.62 90 SER A N 1
ATOM 691 C CA . SER A 1 90 ? -10.759 -0.875 24.456 1.00 97.62 90 SER A CA 1
ATOM 692 C C . SER A 1 90 ? -11.809 0.072 25.052 1.00 97.62 90 SER A C 1
ATOM 694 O O . SER A 1 90 ? -12.415 -0.222 26.088 1.00 97.62 90 SER A O 1
ATOM 696 N N . GLU A 1 91 ? -12.082 1.187 24.369 1.00 98.12 91 GLU A N 1
ATOM 697 C CA . GLU A 1 91 ? -13.138 2.136 24.745 1.00 98.12 91 GLU A CA 1
ATOM 698 C C . GLU A 1 91 ? -14.511 1.452 24.784 1.00 98.12 91 GLU A C 1
ATOM 700 O O . GLU A 1 91 ? -15.249 1.586 25.761 1.00 98.12 91 GLU A O 1
ATOM 705 N N . LEU A 1 92 ? -14.830 0.646 23.767 1.00 97.75 92 LEU A N 1
ATOM 706 C CA . LEU A 1 92 ? -16.086 -0.095 23.689 1.00 97.75 92 LEU A CA 1
ATOM 707 C C . LEU A 1 92 ? -16.226 -1.115 24.827 1.00 97.75 92 LEU A C 1
ATOM 709 O O . LEU A 1 92 ? -17.288 -1.200 25.443 1.00 97.75 92 LEU A O 1
ATOM 713 N N . SER A 1 93 ? -15.156 -1.844 25.154 1.00 97.75 93 SER A N 1
ATOM 714 C CA . SER A 1 93 ? -15.148 -2.772 26.292 1.00 97.75 93 SER A CA 1
ATOM 715 C C . SER A 1 93 ? -15.378 -2.048 27.621 1.00 97.75 93 SER A C 1
ATOM 717 O O . SER A 1 93 ? -16.099 -2.550 28.484 1.00 97.75 93 SER A O 1
ATOM 719 N N . THR A 1 94 ? -14.786 -0.863 27.789 1.00 98.00 94 THR A N 1
ATOM 720 C CA . THR A 1 94 ? -14.952 -0.045 28.998 1.00 98.00 94 THR A CA 1
ATOM 721 C C . THR A 1 94 ? -16.395 0.439 29.129 1.00 98.00 94 THR A C 1
ATOM 723 O O . THR A 1 94 ? -17.020 0.241 30.171 1.00 98.00 94 THR A O 1
ATOM 726 N N . ALA A 1 95 ? -16.961 0.981 28.047 1.00 97.81 95 ALA A N 1
ATOM 727 C CA . ALA A 1 95 ? -18.346 1.441 28.011 1.00 97.81 95 ALA A CA 1
ATOM 728 C C . ALA A 1 95 ? -19.341 0.302 28.295 1.00 97.81 95 ALA A C 1
ATOM 730 O O . ALA A 1 95 ? -20.304 0.483 29.039 1.00 97.81 95 ALA A O 1
ATOM 731 N N . GLN A 1 96 ? -19.098 -0.900 27.763 1.00 97.50 96 GLN A N 1
ATOM 732 C CA . GLN A 1 96 ? -19.915 -2.079 28.071 1.00 97.50 96 GLN A CA 1
ATOM 733 C C . GLN A 1 96 ? -19.866 -2.452 29.559 1.00 97.50 96 GLN A C 1
ATOM 735 O O . GLN A 1 96 ? -20.904 -2.772 30.145 1.00 97.50 96 GLN A O 1
ATOM 740 N N . GLY A 1 97 ? -18.686 -2.379 30.183 1.00 97.69 97 GLY A N 1
ATOM 741 C CA . GLY A 1 97 ? -18.530 -2.589 31.623 1.00 97.69 97 GLY A CA 1
ATOM 742 C C . GLY A 1 97 ? -19.315 -1.568 32.450 1.00 97.69 97 GLY A C 1
ATOM 743 O O . GLY A 1 97 ? -20.024 -1.937 33.390 1.00 97.69 97 GLY A O 1
ATOM 744 N N . GLU A 1 98 ? -19.255 -0.294 32.065 1.00 98.06 98 GLU A N 1
ATOM 745 C CA . GLU A 1 98 ? -19.988 0.781 32.736 1.00 98.06 98 GLU A CA 1
ATOM 746 C C . GLU A 1 98 ? -21.508 0.620 32.605 1.00 98.06 98 GLU A C 1
ATOM 748 O O . GLU A 1 98 ? -22.222 0.706 33.607 1.00 98.06 98 GLU A O 1
ATOM 753 N N . ILE A 1 99 ? -22.005 0.277 31.412 1.00 97.81 99 ILE A N 1
ATOM 754 C CA . ILE A 1 99 ? -23.421 -0.056 31.186 1.00 97.81 99 ILE A CA 1
ATOM 755 C C . ILE A 1 99 ? -23.856 -1.209 32.100 1.00 97.81 99 ILE A C 1
ATOM 757 O O . ILE A 1 99 ? -24.932 -1.155 32.701 1.00 97.81 99 ILE A O 1
ATOM 761 N N . GLY A 1 100 ? -23.024 -2.246 32.238 1.00 97.69 100 GLY A N 1
ATOM 762 C CA . GLY A 1 100 ? -23.282 -3.367 33.140 1.00 97.69 100 GLY A CA 1
ATOM 763 C C . GLY A 1 100 ? -23.416 -2.929 34.601 1.00 97.69 100 GLY A C 1
ATOM 764 O O . GLY A 1 100 ? -24.375 -3.319 35.274 1.00 97.69 100 GLY A O 1
ATOM 765 N N . ARG A 1 101 ? -22.501 -2.075 35.076 1.00 97.75 101 ARG A N 1
ATOM 766 C CA . ARG A 1 101 ? -22.529 -1.526 36.441 1.00 97.75 101 ARG A CA 1
ATOM 767 C C . ARG A 1 101 ? -23.776 -0.675 36.683 1.00 97.75 101 ARG A C 1
ATOM 769 O O . ARG A 1 101 ? -24.495 -0.916 37.650 1.00 97.75 101 ARG A O 1
ATOM 776 N N . LEU A 1 102 ? -24.074 0.258 35.778 1.00 98.00 102 LEU A N 1
ATOM 777 C CA . LEU A 1 102 ? -25.249 1.130 35.874 1.00 98.00 102 LEU A CA 1
ATOM 778 C C . LEU A 1 102 ? -26.554 0.329 35.876 1.00 98.00 102 LEU A C 1
ATOM 780 O O . LEU A 1 102 ? -27.478 0.641 36.625 1.00 98.00 102 LEU A O 1
ATOM 784 N N . LYS A 1 103 ? -26.628 -0.755 35.095 1.00 97.62 103 LYS A N 1
ATOM 785 C CA . LYS A 1 103 ? -27.788 -1.653 35.098 1.00 97.62 103 LYS A CA 1
ATOM 786 C C . LYS A 1 103 ? -27.984 -2.333 36.456 1.00 97.62 103 LYS A C 1
ATOM 788 O O . LYS A 1 103 ? -29.119 -2.434 36.919 1.00 97.62 103 LYS A O 1
ATOM 793 N N . GLN A 1 104 ? -26.907 -2.788 37.100 1.00 97.44 104 GLN A N 1
ATOM 794 C CA . GLN A 1 104 ? -26.983 -3.377 38.442 1.00 97.44 104 GLN A CA 1
ATOM 795 C C . GLN A 1 104 ? -27.398 -2.347 39.499 1.00 97.44 104 GLN A C 1
ATOM 797 O O . GLN A 1 104 ? -28.234 -2.649 40.349 1.00 97.44 104 GLN A O 1
ATOM 802 N N . GLU A 1 105 ? -26.850 -1.133 39.442 1.00 97.69 105 GLU A N 1
ATOM 803 C CA . GLU A 1 105 ? -27.235 -0.041 40.344 1.00 97.69 105 GLU A CA 1
ATOM 804 C C . GLU A 1 105 ? -28.711 0.330 40.179 1.00 97.69 105 GLU A C 1
ATOM 806 O O . GLU A 1 105 ? -29.438 0.396 41.170 1.00 97.69 105 GLU A O 1
ATOM 811 N N . GLY A 1 106 ? -29.193 0.451 38.938 1.00 97.19 106 GLY A N 1
ATOM 812 C CA . GLY A 1 106 ? -30.607 0.697 38.655 1.00 97.19 106 GLY A CA 1
ATOM 813 C C . GLY A 1 106 ? -31.528 -0.396 39.209 1.00 97.19 106 GLY A C 1
ATOM 814 O O . GLY A 1 106 ? -32.576 -0.091 39.776 1.00 97.19 106 GLY A O 1
ATOM 815 N N . GLN A 1 107 ? -31.129 -1.670 39.118 1.00 97.25 107 GLN A N 1
ATOM 816 C CA . GLN A 1 107 ? -31.887 -2.780 39.711 1.00 97.25 107 GLN A CA 1
ATOM 817 C C . GLN A 1 107 ? -31.927 -2.719 41.242 1.00 97.25 107 GLN A C 1
ATOM 819 O O . GLN A 1 107 ? -32.987 -2.946 41.827 1.00 97.25 107 GLN A O 1
ATOM 824 N N . LYS A 1 108 ? -30.804 -2.392 41.896 1.00 97.31 108 LYS A N 1
ATOM 825 C CA . LYS A 1 108 ? -30.757 -2.218 43.357 1.00 97.31 108 LYS A CA 1
ATOM 826 C C . LYS A 1 108 ? -31.677 -1.088 43.809 1.00 97.31 108 LYS A C 1
ATOM 828 O O . LYS A 1 108 ? -32.481 -1.287 44.713 1.00 97.31 108 LYS A O 1
ATOM 833 N N . MET A 1 109 ? -31.614 0.054 43.130 1.00 97.19 109 MET A N 1
ATOM 834 C CA . MET A 1 109 ? -32.425 1.226 43.456 1.00 97.19 109 MET A CA 1
ATOM 835 C C . MET A 1 109 ? -33.926 0.979 43.228 1.00 97.19 109 MET A C 1
ATOM 837 O O . MET A 1 109 ? -34.759 1.461 43.993 1.00 97.19 109 MET A O 1
ATOM 841 N N . LEU A 1 110 ? -34.291 0.191 42.209 1.00 97.12 110 LEU A N 1
ATOM 842 C CA . LEU A 1 110 ? -35.668 -0.275 41.998 1.00 97.12 110 LEU A CA 1
ATOM 843 C C . LEU A 1 110 ? -36.156 -1.174 43.140 1.00 97.12 110 LEU A C 1
ATOM 845 O O . LEU A 1 110 ? -37.277 -1.002 43.617 1.00 97.12 110 LEU A O 1
ATOM 849 N N . ALA A 1 111 ? -35.328 -2.124 43.582 1.00 96.75 111 ALA A N 1
ATOM 850 C CA . ALA A 1 111 ? -35.669 -3.012 44.692 1.00 96.75 111 ALA A CA 1
ATOM 851 C C . ALA A 1 111 ? -35.833 -2.237 46.009 1.00 96.75 111 ALA A C 1
ATOM 853 O O . ALA A 1 111 ? -36.787 -2.474 46.749 1.00 96.75 111 ALA A O 1
ATOM 854 N N . GLU A 1 112 ? -34.944 -1.280 46.271 1.00 97.31 112 GLU A N 1
ATOM 855 C CA . GLU A 1 112 ? -35.008 -0.411 47.445 1.00 97.31 112 GLU A CA 1
ATOM 856 C C . GLU A 1 112 ? -36.258 0.479 47.428 1.00 97.31 112 GLU A C 1
ATOM 858 O O . GLU A 1 112 ? -36.991 0.512 48.414 1.00 97.31 112 GLU A O 1
ATOM 863 N N . ASN A 1 113 ? -36.581 1.103 46.287 1.00 96.44 113 ASN A N 1
ATOM 864 C CA . ASN A 1 113 ? -37.826 1.862 46.122 1.00 96.44 113 ASN A CA 1
ATOM 865 C C . ASN A 1 113 ? -39.071 1.009 46.373 1.00 96.44 113 ASN A C 1
ATOM 867 O O . ASN A 1 113 ? -40.012 1.464 47.022 1.00 96.44 113 ASN A O 1
ATOM 871 N N . LYS A 1 114 ? -39.090 -0.233 45.873 1.00 97.12 114 LYS A N 1
ATOM 872 C CA . LYS A 1 114 ? -40.213 -1.145 46.104 1.00 97.12 114 LYS A CA 1
ATOM 873 C C . LYS A 1 114 ? -40.381 -1.439 47.596 1.00 97.12 114 LYS A C 1
ATOM 875 O O . LYS A 1 114 ? -41.493 -1.340 48.104 1.00 97.12 114 LYS A O 1
ATOM 880 N N . LYS A 1 115 ? -39.280 -1.722 48.296 1.00 96.94 115 LYS A N 1
ATOM 881 C CA . LYS A 1 115 ? -39.285 -1.975 49.740 1.00 96.94 115 LYS A CA 1
ATOM 882 C C . LYS A 1 115 ? -39.775 -0.758 50.534 1.00 96.94 115 LYS A C 1
ATOM 884 O O . LYS A 1 115 ? -40.664 -0.893 51.365 1.00 96.94 115 LYS A O 1
ATOM 889 N N . LEU A 1 116 ? -39.257 0.434 50.233 1.00 96.69 116 LEU A N 1
ATOM 890 C CA . LEU A 1 116 ? -39.709 1.695 50.838 1.00 96.69 116 LEU A CA 1
ATOM 891 C C . LEU A 1 116 ? -41.202 1.951 50.590 1.00 96.69 116 LEU A C 1
ATOM 893 O O . LEU A 1 116 ? -41.910 2.407 51.484 1.00 96.69 116 LEU A O 1
ATOM 897 N N . SER A 1 117 ? -41.697 1.642 49.389 1.00 95.56 117 SER A N 1
ATOM 898 C CA . SER A 1 117 ? -43.119 1.773 49.064 1.00 95.56 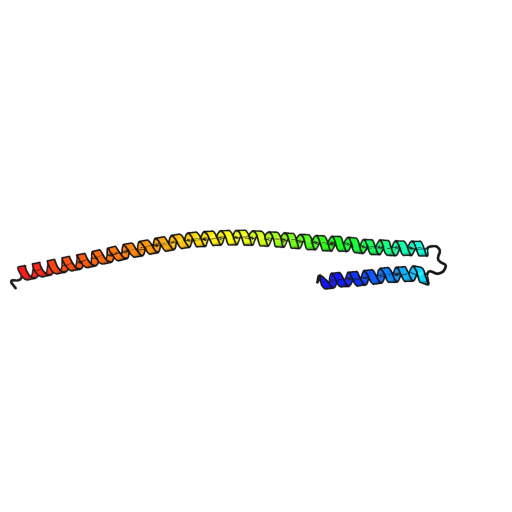117 SER A CA 1
ATOM 899 C C . SER A 1 117 ? -43.989 0.809 49.874 1.00 95.56 117 SER A C 1
ATOM 901 O O . SER A 1 117 ? -45.063 1.203 50.322 1.00 95.56 117 SER A O 1
ATOM 903 N N . GLU A 1 118 ? -43.549 -0.437 50.063 1.00 95.62 118 GLU A N 1
ATOM 904 C CA . GLU A 1 118 ? -44.235 -1.426 50.904 1.00 95.62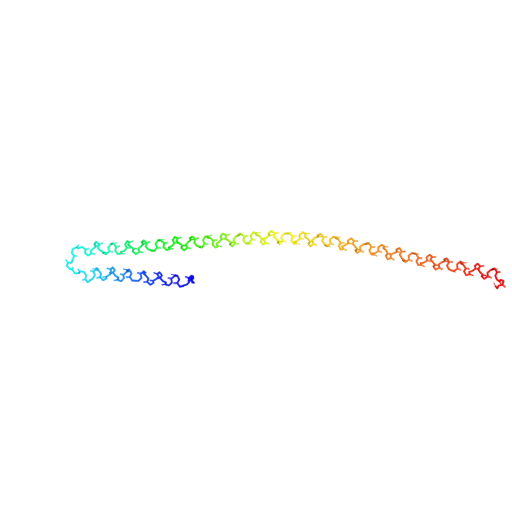 118 GLU A CA 1
ATOM 905 C C . GLU A 1 118 ? -44.240 -0.991 52.380 1.00 95.62 118 GLU A C 1
ATOM 907 O O . GLU A 1 118 ? -45.283 -1.034 53.034 1.00 95.62 118 GLU A O 1
ATOM 912 N N . GLU A 1 119 ? -43.108 -0.489 52.887 1.00 95.94 119 GLU A N 1
ATOM 913 C CA . GLU A 1 119 ? -42.995 0.069 54.240 1.00 95.94 119 GLU A CA 1
ATOM 914 C C . GLU A 1 119 ? -43.953 1.258 54.437 1.00 95.94 119 GLU A C 1
ATOM 916 O O . GLU A 1 119 ? -44.736 1.260 55.389 1.00 95.94 119 GLU A O 1
ATOM 921 N N . LEU A 1 120 ? -43.983 2.221 53.507 1.00 94.88 120 LEU A N 1
ATOM 922 C CA . LEU A 1 120 ? -44.913 3.359 53.553 1.00 94.88 120 LEU A CA 1
ATOM 923 C C . LEU A 1 120 ? -46.382 2.925 53.536 1.00 94.88 120 LEU A C 1
ATOM 925 O O . LEU A 1 120 ? -47.197 3.496 54.264 1.00 94.88 120 LEU A O 1
ATOM 929 N N . GLN A 1 121 ? -46.723 1.923 52.722 1.00 93.81 121 GLN A N 1
ATOM 930 C CA . GLN A 1 121 ? -48.073 1.367 52.662 1.00 93.81 121 GLN A CA 1
ATOM 931 C C . GLN A 1 121 ? -48.465 0.763 54.019 1.00 93.81 121 GLN A C 1
ATOM 933 O O . GLN A 1 121 ? -49.497 1.134 54.572 1.00 93.81 121 GLN A O 1
ATOM 938 N N . SER A 1 122 ? -47.604 -0.078 54.603 1.00 93.69 122 SER A N 1
ATOM 939 C CA . SER A 1 122 ? -47.860 -0.703 55.909 1.00 93.69 122 SER A CA 1
ATOM 940 C C . SER A 1 122 ? -48.013 0.319 57.043 1.00 93.69 122 SER A C 1
ATOM 942 O O . SER A 1 122 ? -48.880 0.175 57.910 1.00 93.69 122 SER A O 1
ATOM 944 N N . LEU A 1 123 ? -47.216 1.394 57.016 1.00 94.12 123 LEU A N 1
ATOM 945 C CA . LEU A 1 123 ? -47.294 2.476 57.993 1.00 94.12 123 LEU A CA 1
ATOM 946 C C . LEU A 1 123 ? -48.621 3.234 57.869 1.00 94.12 123 LEU A C 1
ATOM 948 O O . LEU A 1 123 ? -49.241 3.586 58.870 1.00 94.12 123 LEU A O 1
ATOM 952 N N . LYS A 1 124 ? -49.068 3.472 56.631 1.00 93.06 124 LYS A N 1
ATOM 953 C CA . LYS A 1 124 ? -50.337 4.139 56.335 1.00 93.06 124 LYS A CA 1
ATOM 954 C C . LYS A 1 124 ? -51.537 3.3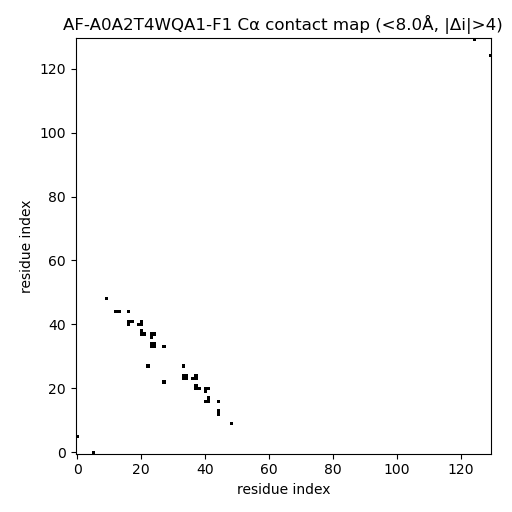05 56.779 1.00 93.06 124 LYS A C 1
ATOM 956 O O . LYS A 1 124 ? -52.463 3.862 57.371 1.00 93.06 124 LYS A O 1
ATOM 961 N N . ASP A 1 125 ? -51.516 2.001 56.524 1.00 92.56 125 ASP A N 1
ATOM 962 C CA . ASP A 1 125 ? -52.575 1.086 56.959 1.00 92.56 125 ASP A CA 1
ATOM 963 C C . ASP A 1 125 ? -52.670 1.084 58.497 1.00 92.56 125 ASP A C 1
ATOM 965 O O . ASP A 1 125 ? -53.734 1.360 59.054 1.00 92.56 125 ASP A O 1
ATOM 969 N N . SER A 1 126 ? -51.520 0.989 59.179 1.00 90.00 126 SER A N 1
ATOM 970 C CA . SER A 1 126 ? -51.426 1.078 60.646 1.00 90.00 126 SER A CA 1
ATOM 971 C C . SER A 1 126 ? -51.978 2.395 61.217 1.00 90.00 126 SER A C 1
ATOM 973 O O . SER A 1 126 ? -52.579 2.405 62.289 1.00 90.00 126 SER A O 1
ATOM 975 N N . LEU A 1 127 ? -51.785 3.521 60.517 1.00 85.44 127 LEU A N 1
ATOM 976 C CA . LEU A 1 127 ? -52.245 4.844 60.959 1.00 85.44 127 LEU A CA 1
ATOM 977 C C . LEU A 1 127 ? -53.744 5.078 60.703 1.00 85.44 127 LEU A C 1
ATOM 979 O O . LEU A 1 127 ? -54.379 5.859 61.408 1.00 85.44 127 LEU A O 1
ATOM 983 N N . THR A 1 128 ? -54.304 4.441 59.671 1.00 87.00 128 THR A N 1
ATOM 984 C CA . THR A 1 128 ? -55.703 4.639 59.249 1.00 87.00 128 THR A CA 1
ATOM 985 C C . THR A 1 128 ? -56.683 3.646 59.875 1.00 87.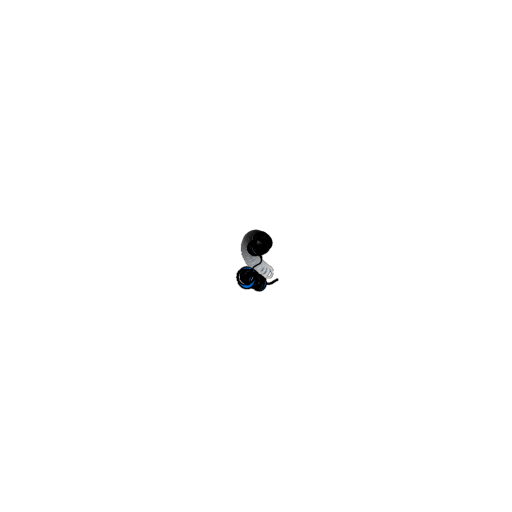00 128 THR A C 1
ATOM 987 O O . THR A 1 128 ? -57.885 3.751 59.633 1.00 87.00 128 THR A O 1
ATOM 990 N N . GLY A 1 129 ? -56.206 2.748 60.744 1.00 61.78 129 GLY A N 1
ATOM 991 C CA . GLY A 1 129 ? -57.054 1.887 61.572 1.00 61.78 129 GLY A CA 1
ATOM 992 C C . GLY A 1 129 ? -57.789 0.795 60.792 1.00 61.78 129 GLY A C 1
ATOM 993 O O . GLY A 1 129 ? -58.898 0.421 61.179 1.00 61.78 129 GLY A O 1
ATOM 994 N N . LYS A 1 130 ? -57.193 0.312 59.696 1.00 53.44 130 LYS A N 1
ATOM 995 C CA . LYS A 1 130 ? -57.545 -0.966 59.067 1.00 53.44 130 LYS A CA 1
ATOM 996 C C . LYS A 1 130 ? -56.510 -2.026 59.405 1.00 53.44 130 LYS A C 1
ATOM 998 O O . LYS A 1 130 ? -55.319 -1.665 59.486 1.00 53.44 130 LYS A O 1
#

Solvent-accessible surface area (backbone atoms only — not comparable to full-atom values): 6994 Å² total; per-residue (Å²): 130,58,69,68,59,55,53,51,51,50,56,52,52,51,52,50,42,52,50,53,31,49,45,32,68,72,69,34,78,85,50,88,56,30,68,57,54,28,52,50,44,50,52,53,47,51,48,54,54,50,55,48,49,52,53,53,50,53,51,50,52,51,53,51,51,54,50,51,51,52,54,49,51,52,52,51,50,52,54,51,51,50,53,51,52,54,50,52,51,52,52,50,54,51,52,51,51,49,53,53,51,52,52,51,49,52,52,52,54,51,52,51,51,51,51,52,50,51,52,53,50,54,54,49,38,64,72,71,77,103

Foldseek 3Di:
DDPVVLVVVLVVLVVVLVVVLVCLVPVVPPPPCSVVVSVVSVVVNVVVVVVSVVVVVVVVVVVVVVVVVVVVVVVVVVVVVVVVVVVVVVVVVVVVVVVVVVVVVVVVVVVVVVVVVVVVVVVVCVVVPD

pLDDT: mean 90.11, std 8.69, range [53.44, 98.19]

Radius of gyration: 44.36 Å; Cα contacts (8 Å, |Δi|>4): 24; chains: 1; bounding box: 94×13×117 Å